Protein AF-A0A5R9A0X1-F1 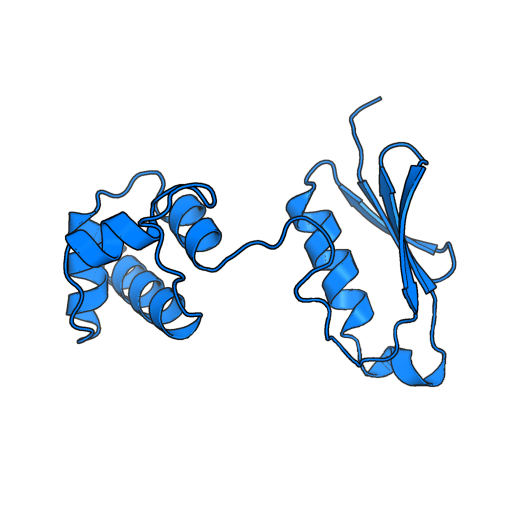(afdb_monomer_lite)

Sequence (137 aa):
MPDQYRVTLNNELITATSNEAAAWETYRRLLRRGDLRAQRPLASICKENEVLHSALCDGRADITEIGPYITPNEILKLVTSKKRTQDLVAAAHTQGYPVTESRVMCWMFSASNPRQQVMSVDELYIVLAGLKELDKE

Foldseek 3Di:
DQFKKFKDWLNHTPDIGSDQVVLVVVQLVQLLPCVQQVVQIKIFIDTPNHTPDIGTSNNPRPVCPPPDDCALLNVCCVVCVPPDLVLLCQQLVVLVHHDDSLLSVLSNDDPPDPSRDGDDPVSSVSSVNSNVVVVVD

Secondary structure (DSSP, 8-state):
----EEEEETTEEEEEES-HHHHHHHHHHHHT-GGGTTT--EEEEEETTEEEEEEE--S----TTSSS---HHHHHHHHTTTS-HHHHHHHHHHTT----HHHHHHHHS-TT-TT--PPPHHHHHHHHHHHHHHTT-

Organism: Pseudomonas nitroreducens (NCBI:txid46680)

Structure (mmCIF, N/CA/C/O backbone):
data_AF-A0A5R9A0X1-F1
#
_entry.id   AF-A0A5R9A0X1-F1
#
loop_
_atom_site.group_PDB
_atom_site.id
_atom_site.type_symbol
_atom_site.label_atom_id
_atom_site.label_alt_id
_atom_site.label_comp_id
_atom_site.label_asym_id
_atom_site.label_entity_id
_atom_site.label_seq_id
_atom_site.pdbx_PDB_ins_code
_atom_site.Cartn_x
_atom_site.Cartn_y
_atom_site.Cartn_z
_atom_site.occupancy
_atom_site.B_iso_or_equiv
_atom_site.auth_seq_id
_atom_site.auth_comp_id
_atom_site.auth_asym_id
_atom_site.auth_atom_id
_atom_site.pdbx_PDB_model_num
ATOM 1 N N . MET A 1 1 ? 1.677 21.925 -18.835 1.00 51.38 1 MET A N 1
ATOM 2 C CA . MET A 1 1 ? 1.000 20.633 -19.093 1.00 51.38 1 MET A CA 1
ATOM 3 C C . MET A 1 1 ? 0.698 20.026 -17.734 1.00 51.38 1 MET A C 1
ATOM 5 O O . MET A 1 1 ? 1.424 20.383 -16.821 1.00 51.38 1 MET A O 1
ATOM 9 N N . PRO A 1 2 ? -0.372 19.242 -17.531 1.00 55.47 2 PRO A N 1
ATOM 10 C CA . PRO A 1 2 ? -0.613 18.682 -16.204 1.00 55.47 2 PRO A CA 1
ATOM 11 C C . PRO A 1 2 ? 0.571 17.791 -15.802 1.00 55.47 2 PRO A C 1
ATOM 13 O O . PRO A 1 2 ? 0.981 16.962 -16.614 1.00 55.47 2 PRO A O 1
ATOM 16 N N . ASP A 1 3 ? 1.093 17.976 -14.585 1.00 68.56 3 ASP A N 1
ATOM 17 C CA . ASP A 1 3 ? 2.091 17.127 -13.924 1.00 68.56 3 ASP A CA 1
ATOM 18 C C . ASP A 1 3 ? 1.695 15.646 -14.058 1.00 68.56 3 ASP A C 1
ATOM 20 O O . ASP A 1 3 ? 0.894 15.121 -13.278 1.00 68.56 3 ASP A O 1
ATOM 24 N N . GLN A 1 4 ? 2.205 14.967 -15.084 1.00 89.12 4 GLN A N 1
ATOM 25 C CA . GLN A 1 4 ? 1.802 13.601 -15.401 1.00 89.12 4 GLN A CA 1
ATOM 26 C C . GLN A 1 4 ? 2.961 12.643 -15.159 1.00 89.12 4 GLN A C 1
ATOM 28 O O . GLN A 1 4 ? 4.054 12.792 -15.713 1.00 89.12 4 GLN A O 1
ATOM 33 N N . TYR A 1 5 ? 2.685 11.625 -14.351 1.00 93.94 5 TYR A N 1
ATOM 34 C CA . TYR A 1 5 ? 3.569 10.496 -14.135 1.00 93.94 5 TYR A CA 1
ATOM 35 C C . TYR A 1 5 ? 3.351 9.462 -15.239 1.00 93.94 5 TYR A C 1
ATOM 37 O O . TYR A 1 5 ? 2.216 9.183 -15.633 1.00 93.94 5 TYR A O 1
ATOM 45 N N . ARG A 1 6 ? 4.437 8.870 -15.732 1.00 95.25 6 ARG A N 1
ATOM 46 C CA . ARG A 1 6 ? 4.438 7.816 -16.750 1.00 95.25 6 ARG A CA 1
ATOM 47 C C . ARG A 1 6 ? 5.237 6.633 -16.232 1.00 95.25 6 ARG A C 1
ATOM 49 O O . ARG A 1 6 ? 6.358 6.817 -15.780 1.00 95.25 6 ARG A O 1
ATOM 56 N N . VAL A 1 7 ? 4.683 5.432 -16.325 1.00 94.19 7 VAL A N 1
ATOM 57 C CA . VAL A 1 7 ? 5.415 4.194 -16.035 1.00 94.19 7 VAL A CA 1
ATOM 58 C C . VAL A 1 7 ? 5.643 3.466 -17.345 1.00 94.19 7 VAL A C 1
ATOM 60 O O . VAL A 1 7 ? 4.690 3.248 -18.099 1.00 94.19 7 VAL A O 1
ATOM 63 N N . THR A 1 8 ? 6.887 3.100 -17.620 1.00 95.44 8 THR A N 1
ATOM 64 C CA . THR A 1 8 ? 7.278 2.392 -18.836 1.00 95.44 8 THR A CA 1
ATOM 65 C C . THR A 1 8 ? 7.957 1.065 -18.521 1.00 95.44 8 THR A C 1
ATOM 67 O O . THR A 1 8 ? 8.478 0.861 -17.424 1.00 95.44 8 THR A O 1
ATOM 70 N N . LEU A 1 9 ? 7.936 0.157 -19.493 1.00 94.06 9 LEU A N 1
ATOM 71 C CA . LEU A 1 9 ? 8.663 -1.107 -19.485 1.00 94.06 9 LEU A CA 1
ATOM 72 C C . LEU A 1 9 ? 9.401 -1.224 -20.820 1.00 94.06 9 LEU A C 1
ATOM 74 O O . LEU A 1 9 ? 8.761 -1.229 -21.863 1.00 94.06 9 LEU A O 1
ATOM 78 N N . ASN A 1 10 ? 10.735 -1.261 -20.815 1.00 93.06 10 ASN A N 1
ATOM 79 C CA . ASN A 1 10 ? 11.553 -1.214 -22.037 1.00 93.06 10 ASN A CA 1
ATOM 80 C C . ASN A 1 10 ? 11.147 -0.070 -22.993 1.00 93.06 10 ASN A C 1
ATOM 82 O O . ASN A 1 10 ? 11.069 -0.257 -24.204 1.00 93.06 10 ASN A O 1
ATOM 86 N N . ASN A 1 11 ? 10.881 1.118 -22.441 1.00 89.19 11 ASN A N 1
ATOM 87 C CA . ASN A 1 11 ? 10.389 2.309 -23.154 1.00 89.19 11 ASN A CA 1
ATOM 88 C C . ASN A 1 11 ? 8.952 2.223 -23.704 1.00 89.19 11 ASN A C 1
ATOM 90 O O . ASN A 1 11 ? 8.460 3.210 -24.250 1.00 89.19 11 ASN A O 1
ATOM 94 N N . GLU A 1 12 ? 8.243 1.110 -23.516 1.00 94.19 12 GLU A N 1
ATOM 95 C CA . GLU A 1 12 ? 6.816 1.004 -23.819 1.00 94.19 12 GLU A CA 1
ATOM 96 C C . GLU A 1 12 ? 5.986 1.604 -22.678 1.00 94.19 12 GLU A C 1
ATOM 98 O O . GLU A 1 12 ? 6.257 1.350 -21.505 1.00 94.19 12 GLU A O 1
ATOM 103 N N . LEU A 1 13 ? 4.979 2.419 -22.997 1.00 94.75 13 LEU A N 1
ATOM 104 C CA . LEU A 1 13 ? 4.117 3.042 -21.993 1.00 94.75 13 LEU A CA 1
ATOM 105 C C . LEU A 1 13 ? 3.151 2.016 -21.389 1.00 94.75 13 LEU A C 1
ATOM 107 O O . LEU A 1 13 ? 2.285 1.501 -22.086 1.00 94.75 13 LEU A O 1
ATOM 111 N N . ILE A 1 14 ? 3.246 1.796 -20.077 1.00 95.25 14 ILE A N 1
ATOM 112 C CA . ILE A 1 14 ? 2.332 0.924 -19.327 1.00 95.25 14 ILE A CA 1
ATOM 113 C C . ILE A 1 14 ? 1.165 1.720 -18.744 1.00 95.25 14 ILE A C 1
ATOM 115 O O . ILE A 1 14 ? 0.016 1.298 -18.833 1.00 95.25 14 ILE A O 1
ATOM 119 N N . THR A 1 15 ? 1.444 2.871 -18.128 1.00 94.56 15 THR A N 1
ATOM 120 C CA . THR A 1 15 ? 0.398 3.765 -17.615 1.00 94.56 15 THR A CA 1
ATOM 121 C C . THR A 1 15 ? 0.851 5.217 -17.617 1.00 94.56 15 THR A C 1
ATOM 123 O O . THR A 1 15 ? 2.046 5.505 -17.514 1.00 94.56 15 THR A O 1
ATOM 126 N N . ALA A 1 16 ? -0.109 6.134 -17.704 1.00 93.94 16 ALA A N 1
ATOM 127 C CA . ALA A 1 16 ? 0.100 7.562 -17.524 1.00 93.94 16 ALA A CA 1
ATOM 128 C C . ALA A 1 16 ? -1.012 8.132 -16.635 1.00 93.94 16 ALA A C 1
ATOM 130 O O . ALA A 1 16 ? -2.193 7.971 -16.934 1.00 93.94 16 ALA A O 1
ATOM 131 N N . THR A 1 17 ? -0.652 8.795 -15.538 1.00 91.94 17 THR A N 1
ATOM 132 C CA . THR A 1 17 ? -1.609 9.283 -14.535 1.00 91.94 17 THR A CA 1
ATOM 133 C C . THR A 1 17 ? -1.091 10.541 -13.846 1.00 91.94 17 THR A C 1
ATOM 135 O O . THR A 1 17 ? 0.112 10.710 -13.680 1.00 91.94 17 THR A O 1
ATOM 138 N N . SER A 1 18 ? -1.990 11.435 -13.437 1.00 90.25 18 SER A N 1
ATOM 139 C CA . SER A 1 18 ? -1.653 12.563 -12.557 1.00 90.25 18 SER A CA 1
ATOM 140 C C . SER A 1 18 ? -1.583 12.156 -11.079 1.00 90.25 18 SER A C 1
ATOM 142 O O . SER A 1 18 ? -1.138 12.936 -10.243 1.00 90.25 18 SER A O 1
ATOM 144 N N . ASN A 1 19 ? -2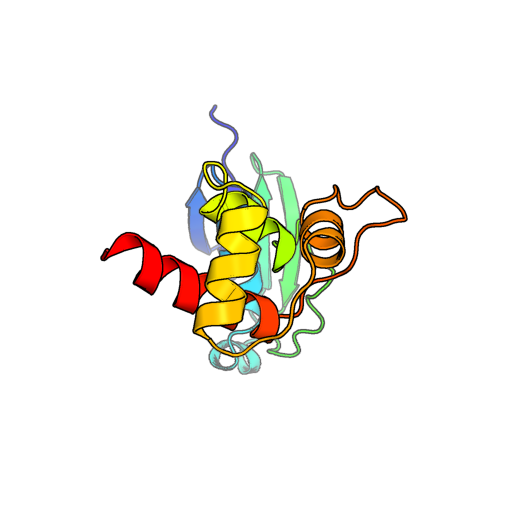.012 10.936 -10.735 1.00 87.94 19 ASN A N 1
ATOM 145 C CA . ASN A 1 19 ? -1.933 10.409 -9.378 1.00 87.94 19 ASN A CA 1
ATOM 146 C C . ASN A 1 19 ? -0.573 9.732 -9.149 1.00 87.94 19 ASN A C 1
ATOM 148 O O . ASN A 1 19 ? -0.353 8.595 -9.575 1.00 87.94 19 ASN A O 1
ATOM 152 N N . GLU A 1 20 ? 0.312 10.427 -8.437 1.00 87.69 20 GLU A N 1
ATOM 153 C CA . GLU A 1 20 ? 1.645 9.946 -8.067 1.00 87.69 20 GLU A CA 1
ATOM 154 C C . GLU A 1 20 ? 1.612 8.560 -7.406 1.00 87.69 20 GLU A C 1
ATOM 156 O O . GLU A 1 20 ? 2.329 7.647 -7.817 1.00 87.69 20 GLU A O 1
ATOM 161 N N . ALA A 1 21 ? 0.740 8.371 -6.416 1.00 82.81 21 ALA A N 1
ATOM 162 C CA . ALA A 1 21 ? 0.668 7.137 -5.644 1.00 82.81 21 ALA A CA 1
ATOM 163 C C . ALA A 1 21 ? 0.284 5.935 -6.528 1.00 82.81 21 ALA A C 1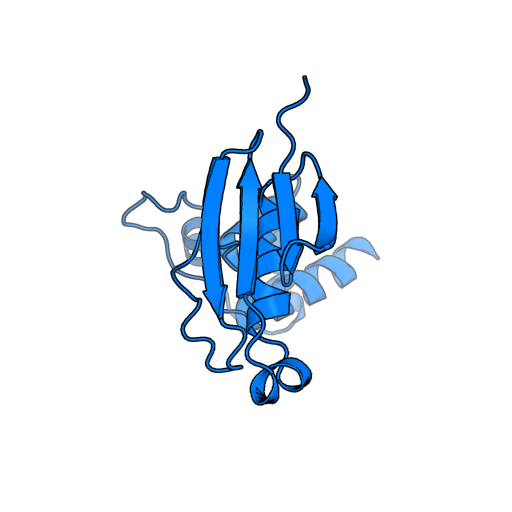
ATOM 165 O O . ALA A 1 21 ? 0.865 4.852 -6.417 1.00 82.81 21 ALA A O 1
ATOM 166 N N . ALA A 1 22 ? -0.642 6.142 -7.469 1.00 85.62 22 ALA A N 1
ATOM 167 C CA . ALA A 1 22 ? -1.030 5.125 -8.444 1.00 85.62 22 ALA A CA 1
ATOM 168 C C . ALA A 1 22 ? 0.102 4.797 -9.438 1.00 85.62 22 ALA A C 1
ATOM 170 O O . ALA A 1 22 ? 0.276 3.633 -9.819 1.00 85.62 22 ALA A O 1
ATOM 171 N N . ALA A 1 23 ? 0.894 5.796 -9.843 1.00 90.25 23 ALA A N 1
ATOM 172 C CA . ALA A 1 23 ? 2.061 5.583 -10.698 1.00 90.25 23 ALA A CA 1
ATOM 173 C C . ALA A 1 23 ? 3.133 4.748 -9.981 1.00 90.25 23 ALA A C 1
ATOM 175 O O . ALA A 1 23 ? 3.582 3.732 -10.516 1.00 90.25 23 ALA A O 1
ATOM 176 N N . TRP A 1 24 ? 3.481 5.113 -8.744 1.00 87.88 24 TRP A N 1
ATOM 177 C CA . TRP A 1 24 ? 4.445 4.364 -7.937 1.00 87.88 24 TRP A CA 1
ATOM 178 C C . TRP A 1 24 ? 3.978 2.946 -7.615 1.00 87.88 24 TRP A C 1
ATOM 180 O O . TRP A 1 24 ? 4.795 2.028 -7.597 1.00 87.88 24 TRP A O 1
ATOM 190 N N . GLU A 1 25 ? 2.683 2.724 -7.384 1.00 86.62 25 GLU A N 1
ATOM 191 C CA . GLU A 1 25 ? 2.149 1.368 -7.218 1.00 86.62 25 GLU A CA 1
ATOM 192 C C . GLU A 1 25 ? 2.283 0.540 -8.499 1.00 86.62 25 GLU A C 1
ATOM 194 O O . GLU A 1 25 ? 2.749 -0.598 -8.456 1.00 86.62 25 GLU A O 1
ATOM 199 N N . THR A 1 26 ? 1.953 1.119 -9.657 1.00 89.62 26 THR A N 1
ATOM 200 C CA . THR A 1 26 ? 2.095 0.423 -10.944 1.00 89.62 26 THR A CA 1
ATOM 201 C C . THR A 1 26 ? 3.552 0.045 -11.210 1.00 89.62 26 THR A C 1
ATOM 203 O O . THR A 1 26 ? 3.838 -1.095 -11.578 1.00 89.62 26 THR A O 1
ATOM 206 N N . TYR A 1 27 ? 4.479 0.968 -10.957 1.00 90.81 27 TYR A N 1
ATOM 207 C CA . TYR A 1 27 ? 5.915 0.725 -11.066 1.00 90.81 27 TYR A CA 1
ATOM 208 C C . TYR A 1 27 ? 6.384 -0.408 -10.135 1.00 90.81 27 TYR A C 1
ATOM 210 O O . TYR A 1 27 ? 6.983 -1.382 -10.593 1.00 90.81 27 TYR A O 1
ATOM 218 N N . ARG A 1 28 ? 6.040 -0.354 -8.840 1.00 86.62 28 ARG A N 1
ATOM 219 C CA . ARG A 1 28 ? 6.403 -1.401 -7.865 1.00 86.62 28 ARG A CA 1
ATOM 220 C C . ARG A 1 28 ? 5.792 -2.758 -8.221 1.00 86.62 28 ARG A C 1
ATOM 222 O O . ARG A 1 28 ? 6.443 -3.790 -8.055 1.00 86.62 28 ARG A O 1
ATOM 229 N N . ARG A 1 29 ? 4.572 -2.778 -8.765 1.00 86.62 29 ARG A N 1
ATOM 230 C CA . ARG A 1 29 ? 3.929 -4.000 -9.259 1.00 86.62 29 ARG A CA 1
ATOM 231 C C . ARG A 1 29 ? 4.704 -4.619 -10.422 1.00 86.62 29 ARG A C 1
ATOM 233 O O . ARG A 1 29 ? 4.880 -5.833 -10.416 1.00 86.62 29 ARG A O 1
ATOM 240 N N . LEU A 1 30 ? 5.194 -3.823 -11.378 1.00 89.06 30 LEU A N 1
ATOM 241 C CA . LEU A 1 30 ? 6.027 -4.323 -12.482 1.00 89.06 30 LEU A CA 1
ATOM 242 C C . LEU A 1 30 ? 7.320 -4.964 -11.978 1.00 89.06 30 LEU A C 1
ATOM 244 O O . LEU A 1 30 ? 7.702 -6.025 -12.457 1.00 89.06 30 LEU A O 1
ATOM 248 N N . LEU A 1 31 ? 7.976 -4.368 -10.988 1.00 87.38 31 LEU A N 1
ATOM 249 C CA . LEU A 1 31 ? 9.203 -4.928 -10.421 1.00 87.38 31 LEU A CA 1
ATOM 250 C C . LEU A 1 31 ? 8.973 -6.269 -9.695 1.00 87.38 31 LEU A C 1
ATOM 252 O O . LEU A 1 31 ? 9.839 -7.142 -9.711 1.00 87.38 31 LEU A O 1
ATOM 256 N N . ARG A 1 32 ? 7.784 -6.465 -9.107 1.00 84.69 32 ARG A N 1
ATOM 257 C CA . ARG A 1 32 ? 7.373 -7.708 -8.421 1.00 84.69 32 ARG A CA 1
ATOM 258 C C . ARG A 1 32 ? 6.884 -8.811 -9.362 1.00 84.69 32 ARG A C 1
ATOM 260 O O . ARG A 1 32 ? 6.639 -9.929 -8.910 1.00 84.69 32 ARG A O 1
ATOM 267 N N . ARG A 1 33 ? 6.701 -8.524 -10.653 1.00 83.44 33 ARG A N 1
ATOM 268 C CA . ARG A 1 33 ? 6.202 -9.497 -11.632 1.00 83.44 33 ARG A CA 1
ATOM 269 C C . ARG A 1 33 ? 7.240 -10.583 -11.902 1.00 83.44 33 ARG A C 1
ATOM 271 O O . ARG A 1 33 ? 8.186 -10.393 -12.663 1.00 83.44 33 ARG A O 1
ATOM 278 N N . GLY A 1 34 ? 7.042 -11.744 -11.282 1.00 73.56 34 GLY A N 1
ATOM 279 C CA . GLY A 1 34 ? 7.929 -12.899 -11.431 1.00 73.56 34 GLY A CA 1
ATOM 280 C C . GLY A 1 34 ? 8.016 -13.438 -12.864 1.00 73.56 34 GLY A C 1
ATOM 281 O O . GLY A 1 34 ? 9.044 -13.998 -13.233 1.00 73.56 34 GLY A O 1
ATOM 282 N N . ASP A 1 35 ? 6.989 -13.219 -13.688 1.00 82.69 35 ASP A N 1
ATOM 283 C CA . ASP A 1 35 ? 6.957 -13.599 -15.106 1.00 82.69 35 ASP A CA 1
ATOM 284 C C . ASP A 1 35 ? 7.942 -12.794 -15.970 1.00 82.69 35 ASP A C 1
ATOM 286 O O . ASP A 1 35 ? 8.413 -13.282 -16.995 1.00 82.69 35 ASP A O 1
ATOM 290 N N . LEU A 1 36 ? 8.326 -11.594 -15.530 1.00 80.75 36 LEU A N 1
ATOM 291 C CA . LEU A 1 36 ? 9.286 -10.741 -16.234 1.00 80.75 36 LEU A CA 1
ATOM 292 C C . LEU A 1 36 ? 10.749 -11.073 -15.895 1.00 80.75 36 LEU A C 1
ATOM 294 O O . LEU A 1 36 ? 11.667 -10.625 -16.583 1.00 80.75 36 LEU A O 1
ATOM 298 N N . ARG A 1 37 ? 10.985 -11.915 -14.882 1.00 76.88 37 ARG A N 1
ATOM 299 C CA . ARG A 1 37 ? 12.320 -12.201 -14.336 1.00 76.88 37 ARG A CA 1
ATOM 300 C C . ARG A 1 37 ? 13.309 -12.759 -15.358 1.00 76.88 37 ARG A C 1
ATOM 302 O O . ARG A 1 37 ? 14.497 -12.464 -15.267 1.00 76.88 37 ARG A O 1
ATOM 309 N N . ALA A 1 38 ? 12.846 -13.572 -16.306 1.00 78.62 38 ALA A N 1
ATOM 310 C CA . ALA A 1 38 ? 13.718 -14.201 -17.299 1.00 78.62 38 ALA A CA 1
ATOM 311 C C . ALA A 1 38 ? 14.282 -13.188 -18.308 1.00 78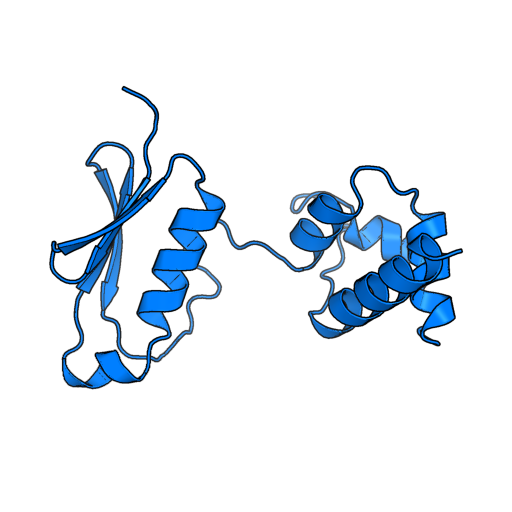.62 38 ALA A C 1
ATOM 313 O O . ALA A 1 38 ? 15.440 -13.289 -18.703 1.00 78.62 38 ALA A O 1
ATOM 314 N N . GLN A 1 39 ? 13.471 -12.203 -18.698 1.00 82.00 39 GLN A N 1
ATOM 315 C CA . GLN A 1 39 ? 13.847 -11.181 -19.678 1.00 82.00 39 GLN A CA 1
ATOM 316 C C . GLN A 1 39 ? 14.501 -9.960 -19.024 1.00 82.00 39 GLN A C 1
ATOM 318 O O . GLN A 1 39 ? 15.139 -9.175 -19.719 1.00 82.00 39 GLN A O 1
ATOM 323 N N . ARG A 1 40 ? 14.346 -9.807 -17.698 1.00 83.38 40 ARG A N 1
ATOM 324 C CA . ARG A 1 40 ? 14.841 -8.673 -16.902 1.00 83.38 40 ARG A CA 1
ATOM 325 C C . ARG A 1 40 ? 14.573 -7.327 -17.593 1.00 83.38 40 ARG A C 1
ATOM 327 O O . ARG A 1 40 ? 15.511 -6.556 -17.783 1.00 83.38 40 ARG A O 1
ATOM 334 N N . PRO A 1 41 ? 13.328 -7.042 -18.013 1.00 89.88 41 PRO A N 1
ATOM 335 C CA . PRO A 1 41 ? 13.019 -5.773 -18.648 1.00 89.88 41 PRO A CA 1
ATOM 336 C C . PRO A 1 41 ? 13.266 -4.617 -17.673 1.00 89.88 41 PRO A C 1
ATOM 338 O O . PRO A 1 41 ? 13.150 -4.777 -16.455 1.00 89.88 41 PRO A O 1
ATOM 341 N N . LEU A 1 42 ? 13.605 -3.451 -18.215 1.00 91.44 42 LEU A N 1
ATOM 342 C CA . LEU A 1 42 ? 13.801 -2.232 -17.443 1.00 91.44 42 LEU A CA 1
ATOM 343 C C . LEU A 1 42 ? 12.450 -1.546 -17.250 1.00 91.44 42 LEU A C 1
ATOM 345 O O . LEU A 1 42 ? 11.845 -1.095 -18.223 1.00 91.44 42 LEU A O 1
ATOM 349 N N . ALA A 1 43 ? 11.978 -1.463 -16.010 1.00 92.94 43 ALA A N 1
ATOM 350 C CA . ALA A 1 43 ? 10.858 -0.599 -15.670 1.00 92.94 43 ALA A CA 1
ATOM 351 C C . ALA A 1 43 ? 11.384 0.796 -15.325 1.00 92.94 43 ALA A C 1
ATOM 353 O O . ALA A 1 43 ? 12.405 0.917 -14.643 1.00 92.94 43 ALA A O 1
ATOM 354 N N . SER A 1 44 ? 10.657 1.836 -15.725 1.00 93.44 44 SER A N 1
ATOM 355 C CA . SER A 1 44 ? 10.961 3.224 -15.368 1.00 93.44 44 SER A CA 1
ATOM 356 C C . SER A 1 44 ? 9.699 3.953 -14.929 1.00 93.44 44 SER A C 1
ATOM 358 O O . SER A 1 44 ? 8.616 3.707 -15.457 1.00 93.44 44 SER A O 1
ATOM 360 N N . ILE A 1 45 ? 9.835 4.868 -13.976 1.00 93.94 45 ILE A N 1
ATOM 361 C CA . ILE A 1 45 ? 8.814 5.861 -13.644 1.00 93.94 45 ILE A CA 1
ATOM 362 C C . ILE A 1 45 ? 9.369 7.249 -13.949 1.00 93.94 45 ILE A C 1
ATOM 364 O O . ILE A 1 45 ? 10.481 7.586 -13.542 1.00 93.94 45 ILE A O 1
ATOM 368 N N . CYS A 1 46 ? 8.594 8.044 -14.677 1.00 93.50 46 CYS A N 1
ATOM 369 C CA . CYS A 1 46 ? 8.966 9.372 -15.136 1.00 93.50 46 CYS A CA 1
ATOM 370 C C . CYS A 1 46 ? 7.924 10.407 -14.707 1.00 93.50 46 CYS A C 1
ATOM 372 O O . CYS A 1 46 ? 6.734 10.095 -14.692 1.00 93.50 46 CYS A O 1
ATOM 374 N N . LYS A 1 47 ? 8.345 11.645 -14.448 1.00 92.94 47 LYS A N 1
ATOM 375 C CA . LYS A 1 47 ? 7.472 12.816 -14.296 1.00 92.94 47 LYS A CA 1
ATOM 376 C C . LYS A 1 47 ? 7.923 13.868 -15.300 1.00 92.94 47 LYS A C 1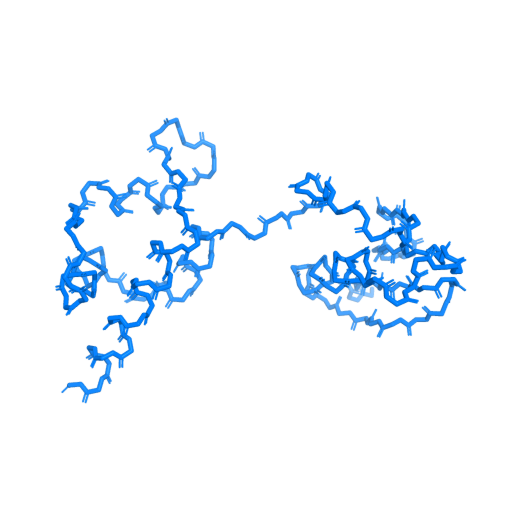
ATOM 378 O O . LYS A 1 47 ? 9.100 14.182 -15.356 1.00 92.94 47 LYS A O 1
ATOM 383 N N . GLU A 1 48 ? 7.014 14.354 -16.144 1.00 85.38 48 GLU A N 1
ATOM 384 C CA . GLU A 1 48 ? 7.315 15.430 -17.113 1.00 85.38 48 GLU A CA 1
ATOM 385 C C . GLU A 1 48 ? 8.555 15.175 -18.003 1.00 85.38 48 GLU A C 1
ATOM 387 O O . GLU A 1 48 ? 9.271 16.091 -18.391 1.00 85.38 48 GLU A O 1
ATOM 392 N N . ASN A 1 49 ? 8.767 13.906 -18.373 1.00 81.56 49 ASN A N 1
ATOM 393 C CA . ASN A 1 49 ? 9.915 13.376 -19.130 1.00 81.56 49 ASN A CA 1
ATOM 394 C C . ASN A 1 49 ? 11.237 13.235 -18.358 1.00 81.56 49 ASN A C 1
ATOM 396 O O . ASN A 1 49 ? 12.193 12.703 -18.917 1.00 81.56 49 ASN A O 1
ATOM 400 N N . GLU A 1 50 ? 11.289 13.609 -17.085 1.00 90.19 50 GLU A N 1
ATOM 401 C CA . GLU A 1 50 ? 12.388 13.247 -16.195 1.00 90.19 50 GLU A CA 1
ATOM 402 C C . GLU A 1 50 ? 12.182 11.825 -15.668 1.00 90.19 50 GLU A C 1
ATOM 404 O O . GLU A 1 50 ? 11.094 11.482 -15.204 1.00 90.19 50 GLU A O 1
ATOM 409 N N . VAL A 1 51 ? 13.215 10.984 -15.736 1.00 91.56 51 VAL A N 1
ATOM 410 C CA . VAL A 1 51 ? 13.190 9.652 -15.122 1.00 91.56 51 VAL A CA 1
ATOM 411 C C . VAL A 1 51 ? 13.407 9.819 -13.622 1.00 91.56 51 VAL A C 1
ATOM 413 O O . VAL A 1 51 ? 14.514 10.122 -13.190 1.00 91.56 51 VAL A O 1
ATOM 416 N N . LEU A 1 52 ? 12.363 9.576 -12.828 1.00 90.44 52 LEU A N 1
ATOM 417 C CA . LEU A 1 52 ? 12.464 9.586 -11.369 1.00 90.44 52 LEU A CA 1
ATOM 418 C C . LEU A 1 52 ? 13.221 8.354 -10.877 1.00 90.44 52 LEU A C 1
ATOM 420 O O . LEU A 1 52 ? 14.051 8.439 -9.975 1.00 90.44 52 LEU A O 1
ATOM 424 N N . HIS A 1 53 ? 12.921 7.189 -11.459 1.00 91.19 53 HIS A N 1
ATOM 425 C CA . HIS A 1 53 ? 13.596 5.953 -11.098 1.00 91.19 53 HIS A CA 1
ATOM 426 C C . HIS A 1 53 ? 13.511 4.888 -12.195 1.00 91.19 53 HIS A C 1
ATOM 428 O O . HIS A 1 53 ? 12.621 4.921 -13.048 1.00 91.19 53 HIS A O 1
ATOM 434 N N . SER A 1 54 ? 14.459 3.950 -12.197 1.00 91.00 54 SER A N 1
ATOM 435 C CA . SER A 1 54 ? 14.484 2.805 -13.109 1.00 91.00 54 SER A CA 1
ATOM 436 C C . SER A 1 54 ? 15.172 1.604 -12.473 1.00 91.00 54 SER A C 1
ATOM 438 O O . SER A 1 54 ? 16.224 1.754 -11.853 1.00 91.00 54 SER A O 1
ATOM 440 N N . ALA A 1 55 ? 14.603 0.416 -12.657 1.00 89.38 55 ALA A N 1
ATOM 441 C CA . ALA A 1 55 ? 15.159 -0.833 -12.151 1.00 89.38 55 ALA A CA 1
ATOM 442 C C . ALA A 1 55 ? 14.761 -2.017 -13.041 1.00 89.38 55 ALA A C 1
ATOM 444 O O . ALA A 1 55 ? 13.745 -1.990 -13.740 1.00 89.38 55 ALA A O 1
ATOM 445 N N . LEU A 1 56 ? 15.582 -3.066 -13.022 1.00 88.88 56 LEU A N 1
ATOM 446 C CA . LEU A 1 56 ? 15.285 -4.304 -13.736 1.00 88.88 56 LEU A CA 1
ATOM 447 C C . LEU A 1 56 ? 14.205 -5.086 -12.981 1.00 88.88 56 LEU A C 1
ATOM 449 O O . LEU A 1 56 ? 14.309 -5.288 -11.773 1.00 88.88 56 LEU A O 1
ATOM 453 N N . CYS A 1 57 ? 13.206 -5.589 -13.702 1.00 87.50 57 CYS A N 1
ATOM 454 C CA . CYS A 1 57 ? 12.220 -6.520 -13.163 1.00 87.50 57 CYS A CA 1
ATOM 455 C C . CYS A 1 57 ? 12.867 -7.898 -12.959 1.00 87.50 57 CYS A C 1
ATOM 457 O O . CYS A 1 57 ? 12.851 -8.742 -13.855 1.00 87.50 57 CYS A O 1
ATOM 459 N N . ASP A 1 58 ? 13.462 -8.138 -11.793 1.00 80.38 58 ASP A N 1
ATOM 460 C CA . ASP A 1 58 ? 14.123 -9.404 -11.453 1.00 80.38 58 ASP A CA 1
ATOM 461 C C . ASP A 1 58 ? 13.350 -10.245 -10.417 1.00 80.38 58 ASP A C 1
ATOM 463 O O . ASP A 1 58 ? 13.802 -11.326 -10.020 1.00 80.38 58 ASP A O 1
ATOM 467 N N . GLY A 1 59 ? 12.168 -9.772 -10.004 1.00 70.75 59 GLY A N 1
ATOM 468 C CA . GLY A 1 59 ? 11.301 -10.428 -9.028 1.00 70.75 59 GLY A CA 1
ATOM 469 C C . GLY A 1 59 ? 11.876 -10.474 -7.609 1.00 70.75 59 GLY A C 1
ATOM 470 O O . GLY A 1 59 ? 11.271 -11.107 -6.743 1.00 70.75 59 GLY A O 1
ATOM 471 N N . ARG A 1 60 ? 13.028 -9.838 -7.350 1.00 65.38 60 ARG A N 1
ATOM 472 C CA . ARG A 1 60 ? 13.640 -9.729 -6.022 1.00 65.38 60 ARG A CA 1
ATOM 473 C C . ARG A 1 60 ? 13.252 -8.387 -5.436 1.00 65.38 60 ARG A C 1
ATOM 475 O O . ARG A 1 60 ? 13.893 -7.364 -5.638 1.00 65.38 60 ARG A O 1
ATOM 482 N N . ALA A 1 61 ? 12.113 -8.397 -4.767 1.00 54.97 61 ALA A N 1
ATOM 483 C CA . ALA A 1 61 ? 11.439 -7.186 -4.373 1.00 54.97 61 ALA A CA 1
ATOM 484 C C . ALA A 1 61 ? 11.848 -6.673 -2.981 1.00 54.97 61 ALA A C 1
ATOM 486 O O . ALA A 1 61 ? 10.967 -6.480 -2.147 1.00 54.97 61 ALA A O 1
ATOM 487 N N . ASP A 1 62 ? 13.123 -6.345 -2.752 1.00 54.59 62 ASP A N 1
ATOM 488 C CA . ASP A 1 62 ? 13.512 -5.454 -1.636 1.00 54.59 62 ASP A CA 1
ATOM 489 C C . ASP A 1 62 ? 13.184 -3.986 -2.006 1.00 54.59 62 ASP A C 1
ATOM 491 O O . ASP A 1 62 ? 14.000 -3.077 -1.936 1.00 54.59 62 ASP A O 1
ATOM 495 N N . ILE A 1 63 ? 11.957 -3.758 -2.495 1.00 58.19 63 ILE A N 1
ATOM 496 C CA . ILE A 1 63 ? 11.464 -2.493 -3.084 1.00 58.19 63 ILE A CA 1
ATOM 497 C C . ILE A 1 63 ? 10.736 -1.670 -2.007 1.00 58.19 63 ILE A C 1
ATOM 499 O O . ILE A 1 63 ? 9.913 -0.805 -2.300 1.00 58.19 63 ILE A O 1
ATOM 503 N N . THR A 1 64 ? 10.963 -1.964 -0.727 1.00 53.75 64 THR A N 1
ATOM 504 C CA . THR A 1 64 ? 10.308 -1.253 0.380 1.00 53.75 64 THR A CA 1
ATOM 505 C C . THR A 1 64 ? 10.749 0.208 0.491 1.00 53.75 64 THR A C 1
ATOM 507 O O . THR A 1 64 ? 10.077 0.974 1.170 1.00 53.75 64 THR A O 1
ATOM 510 N N . GLU A 1 65 ? 11.806 0.616 -0.220 1.00 55.28 65 GLU A N 1
ATOM 511 C CA . GLU A 1 65 ? 12.419 1.950 -0.104 1.00 55.28 65 GLU A CA 1
ATOM 512 C C . GLU A 1 65 ? 12.344 2.807 -1.382 1.00 55.28 65 GLU A C 1
ATOM 514 O O . GLU A 1 65 ? 12.942 3.877 -1.454 1.00 55.28 65 GLU A O 1
ATOM 519 N N . ILE A 1 66 ? 11.615 2.367 -2.413 1.00 65.69 66 ILE A N 1
ATOM 520 C CA . ILE A 1 66 ? 11.588 3.058 -3.708 1.00 65.69 66 ILE A CA 1
ATOM 521 C C . ILE A 1 66 ? 10.294 3.875 -3.879 1.00 65.69 66 ILE A C 1
ATOM 523 O O . ILE A 1 66 ? 9.222 3.321 -4.144 1.00 65.69 66 ILE A O 1
ATOM 527 N N . GLY A 1 67 ? 10.431 5.203 -3.780 1.00 59.72 67 GLY A N 1
ATOM 528 C CA . GLY A 1 67 ? 9.350 6.186 -3.937 1.00 59.72 67 GLY A CA 1
ATOM 529 C C . GLY A 1 67 ? 8.470 6.368 -2.688 1.00 59.72 67 GLY A C 1
ATOM 530 O O . GLY A 1 67 ? 8.714 5.726 -1.666 1.00 59.72 67 GLY A O 1
ATOM 531 N N . PRO A 1 68 ? 7.438 7.235 -2.739 1.00 65.62 68 PRO A N 1
ATOM 532 C CA . PRO A 1 68 ? 6.443 7.351 -1.683 1.00 65.62 68 PRO A CA 1
ATOM 533 C C . PRO A 1 68 ? 5.739 6.002 -1.500 1.00 65.62 68 PRO A C 1
ATOM 535 O O . PRO A 1 68 ? 4.990 5.522 -2.358 1.00 65.62 68 PRO A O 1
ATOM 538 N N . TYR A 1 69 ? 6.026 5.363 -0.372 1.00 67.06 69 TYR A N 1
ATOM 539 C CA . TYR A 1 69 ? 5.421 4.105 0.022 1.00 67.06 69 TYR A CA 1
ATOM 540 C C . TYR A 1 69 ? 4.113 4.395 0.747 1.00 67.06 69 TYR A C 1
ATOM 542 O O . TYR A 1 69 ? 4.148 5.001 1.809 1.00 67.06 69 TYR A O 1
ATOM 550 N N . ILE A 1 70 ? 2.979 3.931 0.206 1.00 74.50 70 ILE A N 1
ATOM 551 C CA . ILE A 1 70 ? 1.713 3.979 0.945 1.00 74.50 70 ILE A CA 1
ATOM 552 C C . ILE A 1 70 ? 1.783 2.948 2.076 1.00 74.50 70 ILE A C 1
ATOM 554 O O . ILE A 1 70 ? 1.655 1.742 1.859 1.00 74.50 70 ILE A O 1
ATOM 558 N N . THR A 1 71 ? 2.004 3.432 3.289 1.00 81.69 71 THR A N 1
ATOM 559 C CA . THR A 1 71 ? 1.983 2.637 4.517 1.00 81.69 71 THR A CA 1
ATOM 560 C C . THR A 1 71 ? 0.557 2.214 4.879 1.00 81.69 71 THR A C 1
ATOM 562 O O . THR A 1 71 ? -0.400 2.913 4.534 1.00 81.69 71 THR A O 1
ATOM 565 N N . PRO A 1 72 ? 0.372 1.120 5.642 1.00 89.44 72 PRO A N 1
ATOM 566 C CA . PRO A 1 72 ? -0.941 0.778 6.186 1.00 89.44 72 PRO A CA 1
ATOM 567 C C . PRO A 1 72 ? -1.594 1.943 6.950 1.00 89.44 72 PRO A C 1
ATOM 569 O O . PRO A 1 72 ? -2.788 2.191 6.796 1.00 89.44 72 PRO A O 1
ATOM 572 N N . ASN A 1 73 ? -0.798 2.738 7.673 1.00 90.25 73 ASN A N 1
ATOM 573 C CA . ASN A 1 73 ? -1.247 3.967 8.328 1.00 90.25 73 ASN A CA 1
ATOM 574 C C . ASN A 1 73 ? -1.832 4.992 7.343 1.00 90.25 73 ASN A C 1
ATOM 576 O O . ASN A 1 73 ? -2.817 5.655 7.656 1.00 90.25 73 ASN A O 1
ATOM 580 N N . GLU A 1 74 ? -1.220 5.175 6.174 1.00 86.00 74 GLU A N 1
ATOM 581 C CA . GLU A 1 74 ? -1.723 6.098 5.152 1.00 86.00 74 GLU A CA 1
ATOM 582 C C . GLU A 1 74 ? -2.995 5.578 4.495 1.00 86.00 74 GLU A C 1
ATOM 584 O O . GLU A 1 74 ? -3.919 6.361 4.285 1.00 86.00 74 GLU A O 1
ATOM 589 N N . ILE A 1 75 ? -3.093 4.266 4.255 1.00 87.56 75 ILE A N 1
ATOM 590 C CA . ILE A 1 75 ? -4.340 3.646 3.785 1.00 87.56 75 ILE A CA 1
ATOM 591 C C . ILE A 1 75 ? -5.457 3.900 4.797 1.00 87.56 75 ILE A C 1
ATOM 593 O O . ILE A 1 75 ? -6.532 4.356 4.409 1.00 87.56 75 ILE A O 1
ATOM 597 N N . LEU A 1 76 ? -5.188 3.672 6.087 1.00 90.81 76 LEU A N 1
ATOM 598 C CA . LEU A 1 76 ? -6.146 3.939 7.155 1.00 90.81 76 LEU A CA 1
ATOM 599 C C . LEU A 1 76 ? -6.583 5.410 7.140 1.00 90.81 76 LEU A C 1
ATOM 601 O O . LEU A 1 76 ? -7.770 5.695 7.076 1.00 90.81 76 LEU A O 1
ATOM 605 N N . LYS A 1 77 ? -5.653 6.367 7.081 1.00 88.62 77 LYS A N 1
ATOM 606 C CA . LYS A 1 77 ? -6.004 7.799 7.016 1.00 88.62 77 LYS A CA 1
ATOM 607 C C . LYS A 1 77 ? -6.871 8.156 5.812 1.00 88.62 77 LYS A C 1
ATOM 609 O O . LYS A 1 77 ? -7.780 8.975 5.943 1.00 88.62 77 LYS A O 1
ATOM 614 N N . LEU A 1 78 ? -6.594 7.564 4.650 1.00 85.81 78 LEU A N 1
ATOM 615 C CA . LEU A 1 78 ? -7.356 7.811 3.427 1.00 85.81 78 LEU A CA 1
ATOM 616 C C . LEU A 1 78 ? -8.805 7.334 3.573 1.00 85.81 78 LEU A C 1
ATOM 618 O O . LEU A 1 78 ? -9.739 8.099 3.321 1.00 85.81 78 LEU A O 1
ATOM 622 N N . VAL A 1 79 ? -8.996 6.093 4.021 1.00 86.25 79 VAL A N 1
ATOM 623 C CA . VAL A 1 79 ? -10.328 5.474 4.128 1.00 86.25 79 VAL A CA 1
ATOM 624 C C . VAL A 1 79 ? -11.122 5.960 5.342 1.00 86.25 79 VAL A C 1
ATOM 626 O O . VAL A 1 79 ? -12.349 5.955 5.309 1.00 86.25 79 VAL A O 1
ATOM 629 N N . THR A 1 80 ? -10.452 6.456 6.386 1.00 87.44 80 THR A N 1
ATOM 630 C CA . THR A 1 80 ? -11.089 6.899 7.636 1.00 87.44 80 THR A CA 1
ATOM 631 C C . THR A 1 80 ? -11.084 8.414 7.807 1.00 87.44 80 THR A C 1
ATOM 633 O O . THR A 1 80 ? -11.338 8.904 8.903 1.00 87.44 80 THR A O 1
ATOM 636 N N . SER A 1 81 ? -10.825 9.177 6.742 1.00 82.94 81 SER A N 1
ATOM 637 C CA . SER A 1 81 ? -10.729 10.649 6.769 1.00 82.94 81 SER A CA 1
ATOM 638 C C . SER A 1 81 ? -11.951 11.365 7.370 1.00 82.94 81 SER A C 1
ATOM 640 O O . SER A 1 81 ? -11.839 12.506 7.810 1.00 82.94 81 SER A O 1
ATOM 642 N N . LYS A 1 82 ? -13.112 10.698 7.414 1.00 83.81 82 LYS A N 1
ATOM 643 C CA . LYS A 1 82 ? -14.367 11.202 8.003 1.00 83.81 82 LYS A CA 1
ATOM 644 C C . LYS A 1 82 ? -14.783 10.499 9.301 1.00 83.81 82 LYS A C 1
ATOM 646 O O . LYS A 1 82 ? -15.830 10.829 9.850 1.00 83.81 82 LYS A O 1
ATOM 651 N N . LYS A 1 83 ? -14.014 9.516 9.765 1.00 86.50 83 LYS A N 1
ATOM 652 C CA . LYS A 1 83 ? -14.311 8.716 10.959 1.00 86.50 83 LYS A CA 1
ATOM 653 C C . LYS A 1 83 ? -13.531 9.259 12.153 1.00 86.50 83 LYS A C 1
ATOM 655 O O . LYS A 1 83 ? -12.419 9.766 12.005 1.00 86.50 83 LYS A O 1
ATOM 660 N N . ARG A 1 84 ? -14.113 9.165 13.344 1.00 89.94 84 ARG A N 1
ATOM 661 C CA . ARG A 1 84 ? -13.445 9.508 14.603 1.00 89.94 84 ARG A CA 1
ATOM 662 C C . ARG A 1 84 ? -12.570 8.344 15.055 1.00 89.94 84 ARG A C 1
ATOM 664 O O . ARG A 1 84 ? -12.829 7.193 14.720 1.00 89.94 84 ARG A O 1
ATOM 671 N N . THR A 1 85 ? -11.578 8.627 15.895 1.00 91.19 85 THR A N 1
ATOM 672 C CA . THR A 1 85 ? -10.726 7.597 16.514 1.00 91.19 85 THR A CA 1
ATOM 673 C C . THR A 1 85 ? -11.552 6.527 17.235 1.00 91.19 85 THR A C 1
ATOM 675 O O . THR A 1 85 ? -11.234 5.345 17.148 1.00 91.19 85 THR A O 1
ATOM 678 N N . GLN A 1 86 ? -12.651 6.923 17.883 1.00 91.62 86 GLN A N 1
ATOM 679 C CA . GLN A 1 86 ? -13.577 6.013 18.565 1.00 91.62 86 GLN A CA 1
ATOM 680 C C . GLN A 1 86 ? -14.241 5.009 17.613 1.00 91.62 86 GLN A C 1
ATOM 682 O O . GLN A 1 86 ? -14.385 3.847 17.981 1.00 91.62 86 GLN A O 1
ATOM 687 N N . ASP A 1 87 ? -14.561 5.412 16.380 1.00 92.31 87 ASP A N 1
ATOM 688 C CA . ASP A 1 87 ? -15.147 4.515 15.374 1.00 92.31 87 ASP A CA 1
ATOM 689 C C . ASP A 1 87 ? -14.146 3.420 14.972 1.00 92.31 87 ASP A C 1
ATOM 691 O O . ASP A 1 87 ? -14.518 2.275 14.736 1.00 92.31 87 ASP A O 1
ATOM 695 N N . LEU A 1 88 ? -12.853 3.758 14.937 1.00 93.75 88 LEU A N 1
ATOM 696 C CA . LEU A 1 88 ? -11.773 2.816 14.625 1.00 93.75 88 LEU A CA 1
ATOM 697 C C . LEU A 1 88 ? -11.521 1.832 15.765 1.00 93.75 88 LEU A C 1
ATOM 699 O O . LEU A 1 88 ? -11.255 0.658 15.517 1.00 93.75 88 LEU A O 1
ATOM 703 N N . VAL A 1 89 ? -11.623 2.305 17.010 1.00 95.38 89 VAL A N 1
ATOM 704 C CA . VAL A 1 89 ? -11.566 1.437 18.192 1.00 95.38 89 VAL A CA 1
ATOM 705 C C . VAL A 1 89 ? -12.748 0.470 18.181 1.00 95.38 89 VAL A C 1
ATOM 707 O O . VAL A 1 89 ? -12.542 -0.731 18.332 1.00 95.38 89 VAL A O 1
ATOM 710 N N . ALA A 1 90 ? -13.961 0.973 17.933 1.00 94.25 90 ALA A N 1
ATOM 711 C CA . ALA A 1 90 ? -15.157 0.145 17.828 1.00 94.25 90 ALA A CA 1
ATOM 712 C C . ALA A 1 90 ? -15.016 -0.905 16.715 1.00 94.25 90 ALA A C 1
ATOM 714 O O . ALA A 1 90 ? -15.229 -2.083 16.974 1.00 94.25 90 ALA A O 1
ATOM 715 N N . ALA A 1 91 ? -14.564 -0.510 15.520 1.00 94.31 91 ALA A N 1
ATOM 716 C CA . ALA A 1 91 ? -14.335 -1.419 14.396 1.00 94.31 91 ALA A CA 1
ATOM 717 C C . ALA A 1 91 ? -13.321 -2.530 14.715 1.00 94.31 91 ALA A C 1
ATOM 719 O O . ALA A 1 91 ? -13.527 -3.691 14.381 1.00 94.31 91 ALA A O 1
ATOM 720 N N . ALA A 1 92 ? -12.218 -2.201 15.383 1.00 94.00 92 ALA A N 1
ATOM 721 C CA . ALA A 1 92 ? -11.278 -3.217 15.845 1.00 94.00 92 ALA A CA 1
ATOM 722 C C . ALA A 1 92 ? -11.924 -4.179 16.858 1.00 94.00 92 ALA A C 1
ATOM 724 O O . ALA A 1 92 ? -11.716 -5.392 16.788 1.00 94.00 92 ALA A O 1
ATOM 725 N N . HIS A 1 93 ? -12.722 -3.649 17.788 1.00 94.69 93 HIS A N 1
ATOM 726 C CA . HIS A 1 93 ? -13.375 -4.441 18.829 1.00 94.69 93 HIS A CA 1
ATOM 727 C C . HIS A 1 93 ? -14.469 -5.359 18.276 1.00 94.69 93 HIS A C 1
ATOM 729 O O . HIS A 1 93 ? -14.588 -6.475 18.779 1.00 94.69 93 HIS A O 1
ATOM 735 N N . THR A 1 94 ? -15.213 -4.968 17.230 1.00 94.56 94 THR A N 1
ATOM 736 C CA . THR A 1 94 ? -16.195 -5.873 16.589 1.00 94.56 94 THR A CA 1
ATOM 737 C C . THR A 1 94 ? -15.532 -7.122 16.013 1.00 94.56 94 THR A C 1
ATOM 739 O O . THR A 1 94 ? -16.124 -8.197 16.014 1.00 94.56 94 THR A O 1
ATOM 742 N N . GLN A 1 95 ? -14.265 -7.010 15.614 1.00 94.56 95 GLN A N 1
ATOM 743 C CA . GLN A 1 95 ? -13.445 -8.116 15.121 1.00 94.56 95 GLN A CA 1
ATOM 744 C C . GLN A 1 95 ? -12.662 -8.840 16.233 1.00 94.56 95 GLN A C 1
ATOM 746 O O . GLN A 1 95 ? -11.812 -9.683 15.950 1.00 94.56 95 GLN A O 1
ATOM 751 N N . GLY A 1 96 ? -12.906 -8.513 17.507 1.00 92.88 96 GLY A N 1
ATOM 752 C CA . GLY A 1 96 ? -12.226 -9.120 18.653 1.00 92.88 96 GLY A CA 1
ATOM 753 C C . GLY A 1 96 ? -10.770 -8.680 18.837 1.00 92.88 96 GLY A C 1
ATOM 754 O O . GLY A 1 96 ? -10.041 -9.304 19.609 1.00 92.88 96 GLY A O 1
ATOM 755 N N . TYR A 1 97 ? -10.327 -7.618 18.155 1.00 94.25 97 TYR A N 1
ATOM 756 C CA . TYR A 1 97 ? -8.962 -7.113 18.265 1.00 94.25 97 TYR A CA 1
ATOM 757 C C . TYR A 1 97 ? -8.855 -6.026 19.347 1.00 94.25 97 TYR A C 1
ATOM 759 O O . TYR A 1 97 ? -9.439 -4.947 19.203 1.00 94.25 97 TYR A O 1
ATOM 767 N N . PRO A 1 98 ? -8.102 -6.266 20.437 1.00 92.81 98 PRO A N 1
ATOM 768 C CA . PRO A 1 98 ? -8.002 -5.316 21.533 1.00 92.81 98 PRO A CA 1
ATOM 769 C C . PRO A 1 98 ? -7.068 -4.162 21.155 1.00 92.81 98 PRO A C 1
ATOM 771 O O . PRO A 1 98 ? -5.846 -4.268 21.245 1.00 92.81 98 PRO A O 1
ATOM 774 N N . VAL A 1 99 ? -7.650 -3.026 20.775 1.00 94.69 99 VAL A N 1
ATOM 775 C CA . VAL A 1 99 ? -6.914 -1.781 20.521 1.00 94.69 99 VAL A CA 1
ATOM 776 C C . VAL A 1 99 ? -7.357 -0.680 21.480 1.00 94.69 99 VAL A C 1
ATOM 778 O O . VAL A 1 99 ? -8.525 -0.605 21.864 1.00 94.69 99 VAL A O 1
ATOM 781 N N . THR A 1 100 ? -6.423 0.187 21.868 1.00 94.69 100 THR A N 1
ATOM 782 C CA . THR A 1 100 ? -6.715 1.388 22.660 1.00 94.69 100 THR A CA 1
ATOM 783 C C . THR A 1 100 ? -6.818 2.616 21.764 1.00 94.69 100 THR A C 1
ATOM 785 O O . THR A 1 100 ? -6.183 2.689 20.712 1.00 94.69 100 THR A O 1
ATOM 788 N N . GLU A 1 101 ? -7.549 3.634 22.216 1.00 94.19 101 GLU A N 1
ATOM 789 C CA . GLU A 1 101 ? -7.628 4.917 21.509 1.00 94.19 101 GLU A CA 1
ATOM 790 C C . GLU A 1 101 ? -6.237 5.542 21.315 1.00 94.19 101 GLU A C 1
ATOM 792 O O . GLU A 1 101 ? -5.920 6.041 20.238 1.00 94.19 101 GLU A O 1
ATOM 797 N N . SER A 1 102 ? -5.355 5.421 22.315 1.00 94.69 102 SER A N 1
ATOM 798 C CA . SER A 1 102 ? -3.969 5.887 22.204 1.00 94.69 102 SER A CA 1
ATOM 799 C C . SER A 1 102 ? -3.198 5.181 21.086 1.00 94.69 102 SER A C 1
ATOM 801 O O . SER A 1 102 ? -2.415 5.834 20.401 1.00 94.69 102 SER A O 1
ATOM 803 N N . ARG A 1 103 ? -3.390 3.870 20.895 1.00 93.81 103 ARG A N 1
ATOM 804 C CA . ARG A 1 103 ? -2.731 3.108 19.823 1.00 93.81 103 ARG A CA 1
ATOM 805 C C . ARG A 1 103 ? -3.230 3.561 18.451 1.00 93.81 103 ARG A C 1
ATOM 807 O O . ARG A 1 103 ? -2.409 3.820 17.575 1.00 93.81 103 ARG A O 1
ATOM 814 N N . VAL A 1 104 ? -4.543 3.754 18.297 1.00 94.00 104 VAL A N 1
ATOM 815 C CA . VAL A 1 104 ? -5.127 4.300 17.061 1.00 94.00 104 VAL A CA 1
ATOM 816 C C . VAL A 1 104 ? -4.595 5.707 16.779 1.00 94.00 104 VAL A C 1
ATOM 818 O O . VAL A 1 104 ? -4.180 5.992 15.659 1.00 94.00 104 VAL A O 1
ATOM 821 N N . MET A 1 105 ? -4.512 6.580 17.788 1.00 93.19 105 MET A N 1
ATOM 822 C CA . MET A 1 105 ? -3.911 7.911 17.632 1.00 93.19 105 MET A CA 1
ATOM 823 C C . MET A 1 105 ? -2.461 7.836 17.139 1.00 93.19 105 MET A C 1
ATOM 825 O O . MET A 1 105 ? -2.085 8.573 16.226 1.00 93.19 105 MET A O 1
ATOM 829 N N . CYS A 1 106 ? -1.661 6.911 17.680 1.00 94.31 106 CYS A N 1
ATOM 830 C CA . CYS A 1 106 ? -0.294 6.683 17.217 1.00 94.31 106 CYS A CA 1
ATOM 831 C C . CYS A 1 106 ? -0.228 6.219 15.752 1.00 94.31 106 CYS A C 1
ATOM 833 O O . CYS A 1 106 ? 0.722 6.579 15.055 1.00 94.31 106 CYS A O 1
ATOM 835 N N . TRP A 1 107 ? -1.220 5.475 15.251 1.00 93.88 107 TRP A N 1
ATOM 836 C CA . TRP A 1 107 ? -1.299 5.135 13.824 1.00 93.88 107 TRP A CA 1
ATOM 837 C C . TRP A 1 107 ? -1.613 6.355 12.947 1.00 93.88 107 TRP A C 1
ATOM 839 O O . TRP A 1 107 ? -1.109 6.475 11.826 1.00 93.88 107 TRP A O 1
ATOM 849 N N . MET A 1 108 ? -2.412 7.284 13.468 1.00 91.00 108 MET A N 1
ATOM 850 C CA . MET A 1 108 ? -2.895 8.454 12.735 1.00 91.00 108 MET A CA 1
ATOM 851 C C . MET A 1 108 ? -1.898 9.625 12.702 1.00 91.00 108 MET A C 1
ATOM 853 O O . MET A 1 108 ? -2.062 10.544 11.895 1.00 91.00 108 MET A O 1
ATOM 857 N N . PHE A 1 109 ? -0.826 9.602 13.499 1.00 89.75 109 PHE A N 1
ATOM 858 C CA . PHE A 1 109 ? 0.210 10.638 13.440 1.00 89.75 109 PHE A CA 1
ATOM 859 C C . PHE A 1 109 ? 0.985 10.653 12.117 1.00 89.75 109 PHE A C 1
ATOM 861 O O . PHE A 1 109 ? 1.090 9.643 11.418 1.00 89.75 109 PHE A O 1
ATOM 868 N N . SER A 1 110 ? 1.517 11.823 11.746 1.00 83.69 110 SER A N 1
ATOM 869 C CA . SER A 1 110 ? 2.397 11.978 10.581 1.00 83.69 110 SER A CA 1
ATOM 870 C C . SER A 1 110 ? 3.654 11.115 10.712 1.00 83.69 110 SER A C 1
ATOM 872 O O . SER A 1 110 ? 4.099 10.841 11.824 1.00 83.69 110 SER A O 1
ATOM 874 N N . ALA A 1 111 ? 4.256 10.751 9.575 1.00 80.12 111 ALA A N 1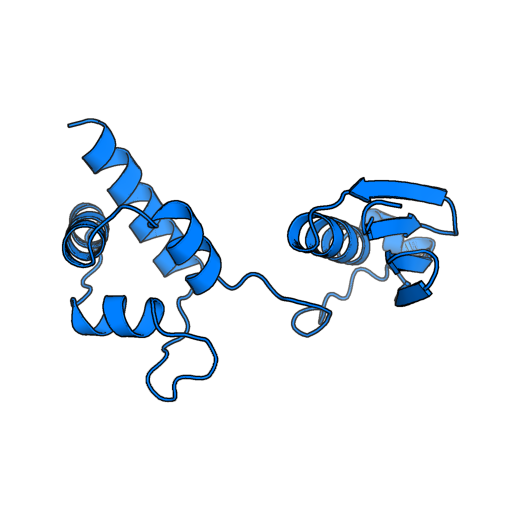
ATOM 875 C CA . ALA A 1 111 ? 5.479 9.944 9.543 1.00 80.12 111 ALA A CA 1
ATOM 876 C C . ALA A 1 111 ? 6.660 10.574 10.309 1.00 80.12 111 ALA A C 1
ATOM 878 O O . ALA A 1 111 ? 7.539 9.889 10.812 1.00 80.12 111 ALA A O 1
ATOM 879 N N . SER A 1 112 ? 6.659 11.903 10.424 1.00 80.62 112 SER A N 1
ATOM 880 C CA . SER A 1 112 ? 7.657 12.681 11.159 1.00 80.62 112 SER A CA 1
ATOM 881 C C . SER A 1 112 ? 7.445 12.715 12.675 1.00 80.62 112 SER A C 1
ATOM 883 O O . SER A 1 112 ? 8.284 13.254 13.396 1.00 80.62 112 SER A O 1
ATOM 885 N N . ASN A 1 113 ? 6.318 12.212 13.183 1.00 87.94 113 ASN A N 1
ATOM 886 C CA . ASN A 1 113 ? 6.019 12.279 14.605 1.00 87.94 113 ASN A CA 1
ATOM 887 C C . ASN A 1 113 ? 6.739 11.138 15.347 1.00 87.94 113 ASN A C 1
ATOM 889 O O . ASN A 1 113 ? 6.493 9.975 15.036 1.00 87.94 113 ASN A O 1
ATOM 893 N N . PRO A 1 114 ? 7.544 11.419 16.388 1.00 88.00 114 PRO A N 1
ATOM 894 C CA . PRO A 1 114 ? 8.270 10.382 17.128 1.00 88.00 114 PRO A CA 1
ATOM 895 C C . PRO A 1 114 ? 7.357 9.407 17.888 1.00 88.00 114 PRO A C 1
ATOM 897 O O . PRO A 1 114 ? 7.804 8.353 18.325 1.00 88.00 114 PRO A O 1
ATOM 900 N N . ARG A 1 115 ? 6.078 9.755 18.076 1.00 92.31 115 ARG A N 1
ATOM 901 C CA . ARG A 1 115 ? 5.064 8.883 18.682 1.00 92.31 115 ARG A CA 1
ATOM 902 C C . ARG A 1 115 ? 4.320 8.039 17.654 1.00 92.31 115 ARG A C 1
ATOM 904 O O . ARG A 1 115 ? 3.446 7.269 18.048 1.00 92.31 115 ARG A O 1
ATOM 911 N N . GLN A 1 116 ? 4.601 8.208 16.362 1.00 92.06 116 GLN A N 1
ATOM 912 C CA . GLN A 1 116 ? 3.976 7.384 15.344 1.00 92.06 116 GLN A CA 1
ATOM 913 C C . GLN A 1 116 ? 4.336 5.921 15.598 1.00 92.06 116 GLN A C 1
ATOM 915 O O . GLN A 1 116 ? 5.492 5.570 15.826 1.00 92.06 116 GLN A O 1
ATOM 920 N N . GLN A 1 117 ? 3.324 5.064 15.556 1.00 92.50 117 GLN A N 1
ATOM 921 C CA . GLN A 1 117 ? 3.518 3.624 15.580 1.00 92.50 117 GLN A CA 1
ATOM 922 C C . GLN A 1 117 ? 3.129 3.070 14.215 1.00 92.50 117 GLN A C 1
ATOM 924 O O . GLN A 1 117 ? 2.111 3.466 13.644 1.00 92.50 117 GLN A O 1
ATOM 929 N N . VAL A 1 118 ? 3.959 2.180 13.677 1.00 87.62 118 VAL A N 1
ATOM 930 C CA . VAL A 1 118 ? 3.686 1.526 12.396 1.00 87.62 118 VAL A CA 1
ATOM 931 C C . VAL A 1 118 ? 2.571 0.509 12.607 1.00 87.62 118 VAL A C 1
ATOM 933 O O . VAL A 1 118 ? 2.656 -0.332 13.503 1.00 87.62 118 VAL A O 1
ATOM 936 N N . MET A 1 119 ? 1.524 0.631 11.800 1.00 92.12 119 MET A N 1
ATOM 937 C CA . MET A 1 119 ? 0.438 -0.330 11.713 1.00 92.12 119 MET A CA 1
ATOM 938 C C . MET A 1 119 ? 0.881 -1.493 10.821 1.00 92.12 119 MET A C 1
ATOM 940 O O . MET A 1 119 ? 1.448 -1.273 9.746 1.00 92.12 119 MET A O 1
ATOM 944 N N . SER A 1 120 ? 0.632 -2.726 11.249 1.00 90.38 120 SER A N 1
ATOM 945 C CA . SER A 1 120 ? 0.828 -3.900 10.400 1.00 90.38 120 SER A CA 1
ATOM 946 C C . SER A 1 120 ? -0.280 -4.012 9.346 1.00 90.38 120 SER A C 1
ATOM 948 O O . SER A 1 120 ? -1.340 -3.390 9.441 1.00 90.38 120 SER A O 1
ATOM 950 N N . VAL A 1 121 ? -0.051 -4.828 8.315 1.00 89.00 121 VAL A N 1
ATOM 951 C CA . VAL A 1 121 ? -1.082 -5.113 7.302 1.00 89.00 121 VAL A CA 1
ATOM 952 C C . VAL A 1 121 ? -2.273 -5.859 7.918 1.00 89.00 121 VAL A C 1
ATOM 954 O O . VAL A 1 121 ? -3.413 -5.586 7.549 1.00 89.00 121 VAL A O 1
ATOM 957 N N . ASP A 1 122 ? -2.028 -6.742 8.888 1.00 91.62 122 ASP A N 1
ATOM 958 C CA . ASP A 1 122 ? -3.084 -7.490 9.579 1.00 91.62 122 ASP A CA 1
ATOM 959 C C . ASP A 1 122 ? -3.952 -6.566 10.440 1.00 91.62 122 ASP A C 1
ATOM 961 O O . ASP A 1 122 ? -5.179 -6.641 10.387 1.00 91.62 122 ASP A O 1
ATOM 965 N N . GLU A 1 123 ? -3.325 -5.640 11.178 1.00 94.00 123 GLU A N 1
ATOM 966 C CA . GLU A 1 123 ? -4.032 -4.607 11.945 1.00 94.00 123 GLU A CA 1
ATOM 967 C C . GLU A 1 123 ? -4.931 -3.777 11.013 1.00 94.00 123 GLU A C 1
ATOM 969 O O . GLU A 1 123 ? -6.095 -3.527 11.334 1.00 94.00 123 GLU A O 1
ATOM 974 N N . LEU A 1 124 ? -4.424 -3.381 9.837 1.00 94.69 124 LEU A N 1
ATOM 975 C CA . LEU A 1 124 ? -5.215 -2.660 8.837 1.00 94.69 124 LEU A CA 1
ATOM 976 C C . LEU A 1 124 ? -6.412 -3.488 8.363 1.00 94.69 124 LEU A C 1
ATOM 978 O O . LEU A 1 124 ? -7.530 -2.976 8.334 1.00 94.69 124 LEU A O 1
ATOM 982 N N . TYR A 1 125 ? -6.195 -4.751 7.997 1.00 94.19 125 TYR A N 1
ATOM 983 C CA . TYR A 1 125 ? -7.257 -5.624 7.498 1.00 94.19 125 TYR A CA 1
ATOM 984 C C . TYR A 1 125 ? -8.398 -5.774 8.512 1.00 94.19 125 TYR A C 1
ATOM 986 O O . TYR A 1 125 ? -9.565 -5.617 8.151 1.00 94.19 125 TYR A O 1
ATOM 994 N N . ILE A 1 126 ? -8.057 -6.005 9.781 1.00 93.56 126 ILE A N 1
ATOM 995 C CA . ILE A 1 126 ? -9.015 -6.129 10.885 1.00 93.56 126 ILE A CA 1
ATOM 996 C C . ILE A 1 126 ? -9.851 -4.851 11.024 1.00 93.56 126 ILE A C 1
ATOM 998 O O . ILE A 1 126 ? -11.080 -4.911 11.023 1.00 93.56 126 ILE A O 1
ATOM 1002 N N . VAL A 1 127 ? -9.208 -3.681 11.096 1.00 94.12 127 VAL A N 1
ATOM 1003 C CA . VAL A 1 127 ? -9.924 -2.406 11.273 1.00 94.12 127 VAL A CA 1
ATOM 1004 C C . VAL A 1 127 ? -10.847 -2.117 10.084 1.00 94.12 127 VAL A C 1
ATOM 1006 O O . VAL A 1 127 ? -11.986 -1.694 10.275 1.00 94.12 127 VAL A O 1
ATOM 1009 N N . LEU A 1 128 ? -10.398 -2.380 8.853 1.00 93.38 128 LEU A N 1
ATOM 1010 C CA . LEU A 1 128 ? -11.224 -2.194 7.655 1.00 93.38 128 LEU A CA 1
ATOM 1011 C C . LEU A 1 128 ? -12.426 -3.142 7.609 1.00 93.38 128 LEU A C 1
ATOM 1013 O O . LEU A 1 128 ? -13.507 -2.733 7.180 1.00 93.38 128 LEU A O 1
ATOM 1017 N N . ALA A 1 129 ? -12.252 -4.392 8.044 1.00 92.88 129 ALA A N 1
ATOM 1018 C CA . ALA A 1 129 ? -13.340 -5.360 8.120 1.00 92.88 129 ALA A CA 1
ATOM 1019 C C . ALA A 1 129 ? -14.427 -4.897 9.102 1.00 92.88 129 ALA A C 1
ATOM 1021 O O . ALA A 1 129 ? -15.599 -4.852 8.726 1.00 92.88 129 ALA A O 1
ATOM 1022 N N . GLY A 1 130 ? -14.035 -4.453 10.300 1.00 92.75 130 GLY A N 1
ATOM 1023 C CA . GLY A 1 130 ? -14.975 -3.937 11.295 1.00 92.75 130 GLY A CA 1
ATOM 1024 C C . GLY A 1 130 ? -15.689 -2.658 10.853 1.00 92.75 130 GLY A C 1
ATOM 1025 O O . GLY A 1 130 ? -16.891 -2.517 11.062 1.00 92.75 130 GLY A O 1
ATOM 1026 N N . LEU A 1 131 ? -14.994 -1.750 10.158 1.00 91.50 131 LEU A N 1
ATOM 1027 C CA . LEU A 1 131 ? -15.614 -0.538 9.608 1.00 91.50 131 LEU A CA 1
ATOM 1028 C C . LEU A 1 131 ? -16.718 -0.862 8.598 1.00 91.50 131 LEU A C 1
ATOM 1030 O O . LEU A 1 131 ? -17.772 -0.233 8.609 1.00 91.50 131 LEU A O 1
ATOM 1034 N N . LYS A 1 132 ? -16.495 -1.871 7.750 1.00 89.25 132 LYS A N 1
ATOM 1035 C CA . LYS A 1 132 ? -17.489 -2.329 6.774 1.00 89.25 132 LYS A CA 1
ATOM 1036 C C . LYS A 1 132 ? -18.736 -2.925 7.434 1.00 89.25 132 LYS A C 1
ATOM 1038 O O . LYS A 1 132 ? -19.791 -2.942 6.804 1.00 89.25 132 LYS A O 1
ATOM 1043 N N . GLU A 1 133 ? -18.619 -3.474 8.638 1.00 87.69 133 GLU A N 1
ATOM 1044 C CA . GLU A 1 133 ? -19.765 -3.971 9.405 1.00 87.69 133 GLU A CA 1
ATOM 1045 C C . GLU A 1 133 ? -20.541 -2.825 10.046 1.00 87.69 133 GLU A C 1
ATOM 1047 O O . GLU A 1 133 ? -21.751 -2.760 9.860 1.00 87.69 133 GLU A O 1
ATOM 1052 N N . LEU A 1 134 ? -19.845 -1.880 10.686 1.00 84.06 134 LEU A N 1
ATOM 1053 C CA . LEU A 1 134 ? -20.468 -0.701 11.299 1.00 84.06 134 LEU A CA 1
ATOM 1054 C C . LEU A 1 134 ? -21.186 0.196 10.281 1.00 84.06 134 LEU A C 1
ATOM 1056 O O . LEU A 1 134 ? -22.180 0.820 10.618 1.00 84.06 134 LEU A O 1
ATOM 1060 N N . ASP A 1 135 ? -20.713 0.260 9.034 1.00 82.19 135 ASP A N 1
ATOM 1061 C CA . ASP A 1 135 ? -21.374 1.026 7.965 1.00 82.19 135 ASP A CA 1
ATOM 1062 C C . ASP A 1 135 ? -22.661 0.364 7.426 1.00 82.19 135 ASP A C 1
ATOM 1064 O O . ASP A 1 135 ? -23.349 0.956 6.591 1.00 82.19 135 ASP A O 1
ATOM 1068 N N . LYS A 1 136 ? -22.976 -0.872 7.840 1.00 75.00 136 LYS A N 1
ATOM 1069 C CA . LYS A 1 136 ? -24.222 -1.569 7.469 1.00 75.00 136 LYS A CA 1
ATOM 1070 C C . LYS A 1 136 ? -25.335 -1.419 8.508 1.00 75.00 136 LYS A C 1
ATOM 1072 O O . LYS A 1 136 ? -26.464 -1.797 8.192 1.00 75.00 136 LYS A O 1
ATOM 1077 N N . GLU A 1 137 ? -25.009 -0.945 9.707 1.00 57.34 137 GLU A N 1
ATOM 1078 C CA . GLU A 1 137 ? -25.949 -0.671 10.803 1.00 57.34 137 GLU A CA 1
ATOM 1079 C C . GLU A 1 137 ? -26.475 0.770 10.732 1.00 57.34 137 GLU A C 1
ATOM 1081 O O . GLU A 1 137 ? -27.686 0.952 10.998 1.00 57.34 137 GLU A O 1
#

Radius of gyration: 18.37 Å; chains: 1; bounding box: 41×35×46 Å

pLDDT: mean 86.28, std 10.46, range [51.38, 95.44]